Protein AF-A0A090VSS5-F1 (afdb_monomer_lite)

Organism: NCBI:txid1115515

pLDDT: mean 85.3, std 18.21, range [33.66, 98.56]

Secondary structure (DSSP, 8-state):
--------SSHHHHHHHHHHHHS-PPPPTTTS--PEE---EEEETTEEEEE-TT-TT-EEEEEEEEETT--TTT---BS-----EETTEEEE-TTT----SSEEEEEEEEEE-SS-SSPEEEEEEEEEETTEEEE-PPPTTTS---TT------

InterPro domains:
  IPR054657 Putative T6SS immunity periplasmic lipoprotein [NF045617] (17-127)
  IPR055903 Domain of unknown function DUF7480 [PF24295] (37-130)

Structure (mmCIF, N/CA/C/O backbone):
data_AF-A0A090VSS5-F1
#
_entry.id   AF-A0A090VSS5-F1
#
loop_
_atom_site.group_PDB
_atom_site.id
_atom_site.type_symbol
_atom_site.label_atom_id
_atom_site.label_alt_id
_atom_site.label_comp_id
_atom_site.label_asym_id
_atom_site.label_entity_id
_atom_site.label_seq_id
_atom_site.pdbx_PDB_ins_code
_atom_site.Cartn_x
_atom_site.Cartn_y
_atom_site.Cartn_z
_atom_site.occupancy
_atom_site.B_iso_or_equiv
_atom_site.auth_seq_id
_atom_site.auth_comp_id
_atom_site.auth_asym_id
_atom_site.auth_atom_id
_atom_site.pdbx_PDB_model_num
ATOM 1 N N . MET A 1 1 ? 67.300 35.639 -43.951 1.00 43.38 1 MET A N 1
ATOM 2 C CA . MET A 1 1 ? 65.989 36.208 -43.578 1.00 43.38 1 MET A CA 1
ATOM 3 C C . MET A 1 1 ? 64.921 35.545 -44.442 1.00 43.38 1 MET A C 1
ATOM 5 O O . MET A 1 1 ? 64.829 35.933 -45.590 1.00 43.38 1 MET A O 1
ATOM 9 N N . VAL A 1 2 ? 64.167 34.558 -43.935 1.00 33.66 2 VAL A N 1
ATOM 10 C CA . VAL A 1 2 ? 62.783 34.246 -44.367 1.00 33.66 2 VAL A CA 1
ATOM 11 C C . VAL A 1 2 ? 62.048 33.648 -43.161 1.00 33.66 2 VAL A C 1
ATOM 13 O O . VAL A 1 2 ? 62.623 32.926 -42.354 1.00 33.66 2 VAL A O 1
ATOM 16 N N . LYS A 1 3 ? 60.804 34.093 -43.022 1.00 40.03 3 LYS A N 1
ATOM 17 C CA . LYS A 1 3 ? 59.909 34.132 -41.865 1.00 40.03 3 LYS A CA 1
ATOM 18 C C . LYS A 1 3 ? 59.346 32.759 -41.470 1.00 40.03 3 LYS A C 1
ATOM 20 O O . LYS A 1 3 ? 58.927 31.987 -42.323 1.00 40.03 3 LYS A O 1
ATOM 25 N N . MET A 1 4 ? 59.250 32.535 -40.160 1.00 37.66 4 MET A N 1
ATOM 26 C CA . MET A 1 4 ? 58.529 31.434 -39.516 1.00 37.66 4 MET A CA 1
ATOM 27 C C . MET A 1 4 ? 57.018 31.607 -39.765 1.00 37.66 4 MET A C 1
ATOM 29 O O . MET A 1 4 ? 56.436 32.601 -39.329 1.00 37.66 4 MET A O 1
ATOM 33 N N . PHE A 1 5 ? 56.395 30.687 -40.508 1.00 43.25 5 P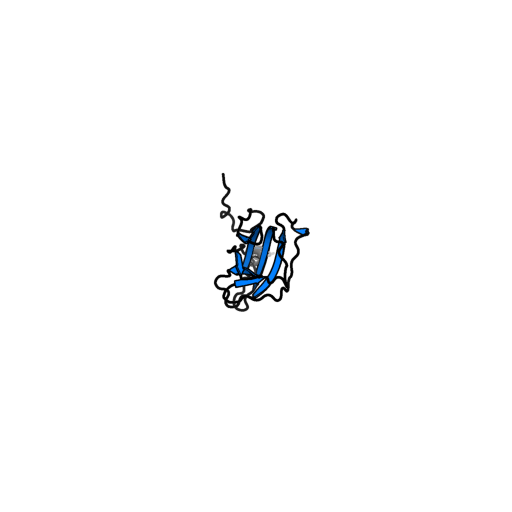HE A N 1
ATOM 34 C CA . PHE A 1 5 ? 54.950 30.697 -40.762 1.00 43.25 5 PHE A CA 1
ATOM 35 C C . PHE A 1 5 ? 54.195 30.099 -39.567 1.00 43.25 5 PHE A C 1
ATOM 37 O O . PHE A 1 5 ? 54.562 29.053 -39.036 1.00 43.25 5 PHE A O 1
ATOM 44 N N . GLY A 1 6 ? 53.162 30.818 -39.124 1.00 50.72 6 GLY A N 1
ATOM 45 C CA . GLY A 1 6 ? 52.419 30.561 -37.897 1.00 50.72 6 GLY A CA 1
ATOM 46 C C . GLY A 1 6 ? 51.646 29.246 -37.915 1.00 50.72 6 GLY A C 1
ATOM 47 O O . GLY A 1 6 ? 50.675 29.088 -38.647 1.00 50.72 6 GLY A O 1
ATOM 48 N N . PHE A 1 7 ? 52.035 28.338 -37.025 1.00 47.19 7 PHE A N 1
ATOM 49 C CA . PHE A 1 7 ? 51.292 27.129 -36.692 1.00 47.19 7 PHE A CA 1
ATOM 50 C C . PHE A 1 7 ? 50.519 27.378 -35.394 1.00 47.19 7 PHE A C 1
ATOM 52 O O . PHE A 1 7 ? 50.975 27.034 -34.305 1.00 47.19 7 PHE A O 1
ATOM 59 N N . ARG A 1 8 ? 49.402 28.110 -35.461 1.00 51.69 8 ARG A N 1
ATOM 60 C CA . ARG A 1 8 ? 48.679 28.477 -34.231 1.00 51.69 8 ARG A CA 1
ATOM 61 C C . ARG A 1 8 ? 47.185 28.726 -34.419 1.00 51.69 8 ARG A C 1
ATOM 63 O O . ARG A 1 8 ? 46.653 29.672 -33.860 1.00 51.69 8 ARG A O 1
ATOM 70 N N . MET A 1 9 ? 46.496 27.908 -35.217 1.00 49.00 9 MET A N 1
ATOM 71 C CA . MET A 1 9 ? 45.038 28.059 -35.362 1.00 49.00 9 MET A CA 1
ATOM 72 C C . MET A 1 9 ? 44.297 26.784 -35.793 1.00 49.00 9 MET A C 1
ATOM 74 O O . MET A 1 9 ? 43.292 26.865 -36.481 1.00 49.00 9 MET A O 1
ATOM 78 N N . PHE A 1 10 ? 44.782 25.598 -35.413 1.00 44.72 10 PHE A N 1
ATOM 79 C CA . PHE A 1 10 ? 44.081 24.334 -35.713 1.00 44.72 10 PHE A CA 1
ATOM 80 C C . PHE A 1 10 ? 43.834 23.436 -34.494 1.00 44.72 10 PHE A C 1
ATOM 82 O O . PHE A 1 10 ? 43.094 22.464 -34.595 1.00 44.72 10 PHE A O 1
ATOM 89 N N . TRP A 1 11 ? 44.389 23.766 -33.320 1.00 47.25 11 TRP A N 1
ATOM 90 C CA . TRP A 1 11 ? 44.297 22.883 -32.150 1.00 47.25 11 TRP A CA 1
ATOM 91 C C . TRP A 1 11 ? 43.066 23.136 -31.261 1.00 47.25 11 TRP A C 1
ATOM 93 O O . TRP A 1 11 ? 42.584 22.216 -30.607 1.00 47.25 11 TRP A O 1
ATOM 103 N N . SER A 1 12 ? 42.504 24.350 -31.273 1.00 49.34 12 SER A N 1
ATOM 104 C CA . SER A 1 12 ? 41.381 24.712 -30.389 1.00 49.34 12 SER A CA 1
ATOM 105 C C . SER A 1 12 ? 40.023 24.165 -30.843 1.00 49.34 12 SER A C 1
ATOM 107 O O . SER A 1 12 ? 39.148 23.946 -30.013 1.00 49.34 12 SER A O 1
ATOM 109 N N . VAL A 1 13 ? 39.833 23.910 -32.142 1.00 51.78 13 VAL A N 1
ATOM 110 C CA . VAL A 1 13 ? 38.540 23.438 -32.677 1.00 51.78 13 VAL A CA 1
ATOM 111 C C . VAL A 1 13 ? 38.329 21.945 -32.386 1.00 51.78 13 VAL A C 1
ATOM 113 O O . VAL A 1 13 ? 37.218 21.523 -32.078 1.00 51.78 13 VAL A O 1
ATOM 116 N N . VAL A 1 14 ? 39.406 21.152 -32.387 1.00 52.28 14 VAL A N 1
ATOM 117 C CA . VAL A 1 14 ? 39.350 19.699 -32.142 1.00 52.28 14 VAL A CA 1
ATOM 118 C C . VAL A 1 14 ? 39.067 19.380 -30.668 1.00 52.28 14 VAL A C 1
ATOM 120 O O . VAL A 1 14 ? 38.317 18.453 -30.373 1.00 52.28 14 VAL A O 1
ATOM 123 N N . PHE A 1 15 ? 39.583 20.185 -29.732 1.00 49.50 15 PHE A N 1
ATOM 124 C CA . PHE A 1 15 ? 39.301 20.016 -28.300 1.00 49.50 15 PHE A CA 1
ATOM 125 C C . PHE A 1 15 ? 37.869 20.408 -27.908 1.00 49.50 15 PHE A C 1
ATOM 127 O O . PHE A 1 15 ? 37.329 19.864 -26.947 1.00 49.50 15 PHE A O 1
ATOM 134 N N . SER A 1 16 ? 37.227 21.311 -28.657 1.00 53.56 16 SER A N 1
ATOM 135 C CA . SER A 1 16 ? 35.864 21.765 -28.354 1.00 53.56 16 SER A CA 1
ATOM 136 C C . SER A 1 16 ? 34.782 20.758 -28.765 1.00 53.56 16 SER A C 1
ATOM 138 O O . SER A 1 16 ? 33.715 20.745 -28.157 1.00 53.56 16 SER A O 1
ATOM 140 N N . GLY A 1 17 ? 35.034 19.909 -29.769 1.00 54.88 17 GLY A N 1
ATOM 141 C CA . GLY A 1 17 ? 34.061 18.911 -30.235 1.00 54.88 17 GLY A CA 1
ATOM 142 C C . GLY A 1 17 ? 33.892 17.712 -29.294 1.00 54.88 17 GLY A C 1
ATOM 143 O O . GLY A 1 17 ? 32.802 17.156 -29.194 1.00 54.88 17 GLY A O 1
ATOM 144 N N . ILE A 1 18 ? 34.945 17.338 -28.559 1.00 56.22 18 ILE A N 1
ATOM 145 C CA . ILE A 1 18 ? 34.942 16.158 -27.675 1.00 56.22 18 ILE A CA 1
ATOM 146 C C . ILE A 1 18 ? 34.137 16.411 -26.389 1.00 56.22 18 ILE A C 1
ATOM 148 O O . ILE A 1 18 ? 33.490 15.499 -25.884 1.00 56.22 18 ILE A O 1
ATOM 152 N N . PHE A 1 19 ? 34.098 17.653 -25.895 1.00 54.34 19 PHE A N 1
ATOM 153 C CA . PHE A 1 19 ? 33.397 18.003 -24.652 1.00 54.34 19 PHE A CA 1
ATOM 154 C C . PHE A 1 19 ? 31.863 17.997 -24.794 1.00 54.34 19 PHE A C 1
ATOM 156 O O . PHE A 1 19 ? 31.143 17.746 -23.829 1.00 54.34 19 PHE A O 1
ATOM 163 N N . LEU A 1 20 ? 31.347 18.226 -26.008 1.00 55.06 20 LEU A N 1
ATOM 164 C CA . LEU A 1 20 ? 29.905 18.203 -26.285 1.00 55.06 20 LEU A CA 1
ATOM 165 C C . LEU A 1 20 ? 29.325 16.778 -26.271 1.00 55.06 20 LEU A C 1
ATOM 167 O O . LEU A 1 20 ? 28.147 16.615 -25.976 1.00 55.06 20 LEU A O 1
ATOM 171 N N . LEU A 1 21 ? 30.147 15.752 -26.524 1.00 56.53 21 LEU A N 1
ATOM 172 C CA . LEU A 1 21 ? 29.729 14.344 -26.487 1.00 56.53 21 LEU A CA 1
ATOM 173 C C . LEU A 1 21 ? 29.812 13.722 -25.083 1.00 56.53 21 LEU A C 1
ATOM 175 O O . LEU A 1 21 ? 29.213 12.678 -24.846 1.00 56.53 21 LEU A O 1
ATOM 179 N N . THR A 1 22 ? 30.529 14.346 -24.142 1.00 59.41 22 THR A N 1
ATOM 180 C CA . THR A 1 22 ? 30.673 13.840 -22.764 1.00 59.41 22 THR A CA 1
ATOM 181 C C . THR A 1 22 ? 29.647 14.409 -21.782 1.00 59.41 22 THR A C 1
ATOM 183 O O . THR A 1 22 ? 29.577 13.943 -20.650 1.00 59.41 22 THR A O 1
ATOM 186 N N . LEU A 1 23 ? 28.862 15.418 -22.179 1.00 60.34 23 LEU A N 1
ATOM 187 C CA . LEU A 1 23 ? 27.902 16.093 -21.293 1.00 60.34 23 LEU A CA 1
ATOM 188 C C . LEU A 1 23 ? 26.465 15.559 -21.396 1.00 60.34 23 LEU A C 1
ATOM 190 O O . LEU A 1 23 ? 25.619 15.950 -20.594 1.00 60.34 23 LEU A O 1
ATOM 194 N N . THR A 1 24 ? 26.171 14.654 -22.332 1.00 67.31 24 THR A N 1
ATOM 195 C CA . THR A 1 24 ? 24.863 13.986 -22.410 1.00 67.31 24 THR A CA 1
ATOM 196 C C . THR A 1 24 ? 24.948 12.601 -21.771 1.00 67.31 24 THR A C 1
ATOM 198 O O . THR A 1 24 ? 25.157 11.600 -22.455 1.00 67.31 24 THR A O 1
ATOM 201 N N . GLY A 1 25 ? 24.820 12.533 -20.445 1.00 68.81 25 GLY A N 1
ATOM 202 C CA . GLY A 1 25 ? 24.606 11.260 -19.755 1.00 68.81 25 GLY A CA 1
ATOM 203 C C . GLY A 1 25 ? 23.185 10.760 -20.015 1.00 68.81 25 GLY A C 1
ATOM 204 O O . GLY A 1 25 ? 22.229 11.511 -19.828 1.00 68.81 25 GLY A O 1
ATOM 205 N N . CYS A 1 26 ? 23.026 9.512 -20.462 1.00 72.38 26 CYS A N 1
ATOM 206 C CA . CYS A 1 26 ? 21.710 8.874 -20.448 1.00 72.38 26 CYS A CA 1
ATOM 207 C C . CYS A 1 26 ? 21.310 8.640 -18.982 1.00 72.38 26 CYS A C 1
ATOM 209 O O . CYS A 1 26 ? 22.125 8.071 -18.251 1.00 72.38 26 CYS A O 1
ATOM 211 N N . PRO A 1 27 ? 20.107 9.057 -18.544 1.00 71.50 27 PRO A N 1
ATOM 212 C CA . PRO A 1 27 ? 19.649 8.812 -17.182 1.00 71.50 27 PRO A CA 1
ATOM 213 C C . PRO A 1 27 ? 19.681 7.310 -16.882 1.00 71.50 27 PRO A C 1
ATOM 215 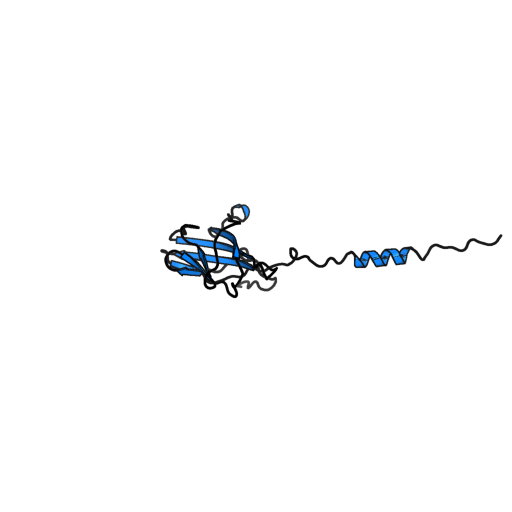O O . PRO A 1 27 ? 19.172 6.496 -17.662 1.00 71.50 27 PRO A O 1
ATOM 218 N N . GLY A 1 28 ? 20.315 6.950 -15.769 1.00 71.31 28 GLY A N 1
ATOM 219 C CA . GLY A 1 28 ? 20.399 5.574 -15.303 1.00 71.31 28 GLY A CA 1
ATOM 220 C C . GLY A 1 28 ? 19.057 5.073 -14.751 1.00 71.31 28 GLY A C 1
ATOM 221 O O . GLY A 1 28 ? 18.123 5.855 -14.564 1.00 71.31 28 GLY A O 1
ATOM 222 N N . PRO A 1 29 ? 18.943 3.773 -14.430 1.00 66.25 29 PRO A N 1
ATOM 223 C CA . PRO A 1 29 ? 17.724 3.184 -13.862 1.00 66.25 29 PRO A CA 1
ATOM 224 C C . PRO A 1 29 ? 17.213 3.857 -12.570 1.00 66.25 29 PRO A C 1
ATOM 226 O O . PRO A 1 29 ? 16.027 3.779 -12.275 1.00 66.25 29 PRO A O 1
ATOM 229 N N . GLY A 1 30 ? 18.071 4.566 -11.823 1.00 68.06 30 GLY A N 1
ATOM 230 C CA . GLY A 1 30 ? 17.683 5.336 -10.630 1.00 68.06 30 GLY A CA 1
ATOM 231 C C . GLY A 1 30 ? 17.216 6.773 -10.898 1.00 68.06 30 GLY A C 1
ATOM 232 O O . GLY A 1 30 ? 16.646 7.398 -10.007 1.00 68.06 30 GLY A O 1
ATOM 233 N N . ASP A 1 31 ? 17.426 7.286 -12.112 1.00 72.75 31 ASP A N 1
ATOM 234 C CA . ASP A 1 31 ? 17.086 8.665 -12.488 1.00 72.75 31 ASP A CA 1
ATOM 235 C C . ASP A 1 31 ? 15.661 8.772 -13.053 1.00 72.75 31 ASP A C 1
ATOM 237 O O . ASP A 1 31 ? 15.142 9.867 -13.285 1.00 72.75 31 ASP A O 1
ATOM 241 N N . ARG A 1 32 ? 15.011 7.627 -13.295 1.00 78.81 32 ARG A N 1
ATOM 242 C CA . ARG A 1 32 ? 13.646 7.562 -13.816 1.00 78.81 32 ARG A CA 1
ATOM 243 C C . ARG A 1 32 ? 12.642 7.771 -12.691 1.00 78.81 32 ARG A C 1
ATOM 245 O O . ARG A 1 32 ? 12.637 7.063 -11.686 1.00 78.81 32 ARG A O 1
ATOM 252 N N . PHE A 1 33 ? 11.747 8.733 -12.887 1.00 84.56 33 PHE A N 1
ATOM 253 C CA . PHE A 1 33 ? 10.585 8.884 -12.025 1.00 84.56 33 PHE A CA 1
ATOM 254 C C . PHE A 1 33 ? 9.623 7.714 -12.245 1.00 84.56 33 PHE A C 1
ATOM 256 O O . PHE A 1 33 ? 9.140 7.509 -13.357 1.00 84.56 33 PHE A O 1
ATOM 263 N N . ILE A 1 34 ? 9.317 6.991 -11.169 1.00 88.25 34 ILE A N 1
ATOM 264 C CA . ILE A 1 34 ? 8.340 5.903 -11.169 1.00 88.25 34 ILE A CA 1
ATOM 265 C C . ILE A 1 34 ? 7.106 6.398 -10.410 1.00 88.25 34 ILE A C 1
ATOM 267 O O . ILE A 1 34 ? 7.208 6.637 -9.199 1.00 88.25 34 ILE A O 1
ATOM 271 N N . PRO A 1 35 ? 5.963 6.598 -11.089 1.00 91.12 35 PRO A N 1
ATOM 272 C CA . PRO A 1 35 ? 4.742 7.034 -10.433 1.00 91.12 35 PRO A CA 1
ATOM 273 C C . PRO A 1 35 ? 4.222 5.959 -9.481 1.00 91.12 35 PRO A C 1
ATOM 275 O O . PRO A 1 35 ? 4.428 4.764 -9.678 1.00 91.12 35 PRO A O 1
ATOM 278 N N . HIS A 1 36 ? 3.514 6.401 -8.449 1.00 95.19 36 HIS A N 1
ATOM 279 C CA . HIS A 1 36 ? 2.814 5.496 -7.558 1.00 95.19 36 HIS A CA 1
ATOM 280 C C . HIS A 1 36 ? 1.548 4.963 -8.233 1.00 95.19 36 HIS A C 1
ATOM 282 O O . HIS A 1 36 ? 0.710 5.721 -8.727 1.00 95.19 36 HIS A O 1
ATOM 288 N N . GLU A 1 37 ? 1.385 3.651 -8.182 1.00 95.56 37 GLU A N 1
ATOM 289 C CA . GLU A 1 37 ? 0.141 2.955 -8.451 1.00 95.56 37 GLU A CA 1
ATOM 290 C C . GLU A 1 37 ? -0.780 3.017 -7.224 1.00 95.56 37 GLU A C 1
ATOM 292 O O . GLU A 1 37 ? -0.355 3.198 -6.079 1.00 95.56 37 GLU A O 1
ATOM 297 N N . THR A 1 38 ? -2.078 2.844 -7.455 1.00 96.06 38 THR A N 1
ATOM 298 C CA . THR A 1 38 ? -3.061 2.673 -6.385 1.00 96.06 38 THR A CA 1
ATOM 299 C C . THR A 1 38 ? -3.976 1.507 -6.717 1.00 96.06 38 THR A C 1
ATOM 301 O O . THR A 1 38 ? -4.133 1.141 -7.880 1.00 96.06 38 THR A O 1
ATOM 304 N N . THR A 1 39 ? -4.573 0.902 -5.696 1.00 96.94 39 THR A N 1
ATOM 305 C CA . THR A 1 39 ? -5.395 -0.296 -5.863 1.00 96.94 39 THR A CA 1
ATOM 306 C C . THR A 1 39 ? -6.511 -0.365 -4.828 1.00 96.94 39 THR A C 1
ATOM 308 O O . THR A 1 39 ? -6.517 0.351 -3.822 1.00 96.94 39 THR A O 1
ATOM 311 N N . SER A 1 40 ? -7.483 -1.237 -5.075 1.00 95.88 40 SER A N 1
ATOM 312 C CA . SER A 1 40 ? -8.560 -1.529 -4.138 1.00 95.88 40 SER A CA 1
ATOM 313 C C . SER A 1 40 ? -8.054 -2.338 -2.945 1.00 95.88 40 SER A C 1
ATOM 315 O O . SER A 1 40 ? -7.241 -3.254 -3.104 1.00 95.88 40 SER A O 1
ATOM 317 N N . VAL A 1 41 ? -8.605 -2.047 -1.770 1.00 97.56 41 VAL A N 1
ATOM 318 C CA . VAL A 1 41 ? -8.400 -2.827 -0.551 1.00 97.56 41 VAL A CA 1
ATOM 319 C C . VAL A 1 41 ? -9.654 -3.642 -0.237 1.00 97.56 41 VAL A C 1
ATOM 321 O O . VAL A 1 41 ? -10.777 -3.200 -0.465 1.00 97.56 41 VAL A O 1
ATOM 324 N N . SER A 1 42 ? -9.468 -4.850 0.284 1.00 96.75 42 SER A N 1
ATOM 325 C CA . SER A 1 42 ? -10.554 -5.730 0.717 1.00 96.75 42 SER A CA 1
ATOM 326 C C . SER A 1 42 ? -10.179 -6.473 1.992 1.00 96.75 42 SER A C 1
ATOM 328 O O . SER A 1 42 ? -9.000 -6.688 2.276 1.00 96.75 42 SER A O 1
ATOM 330 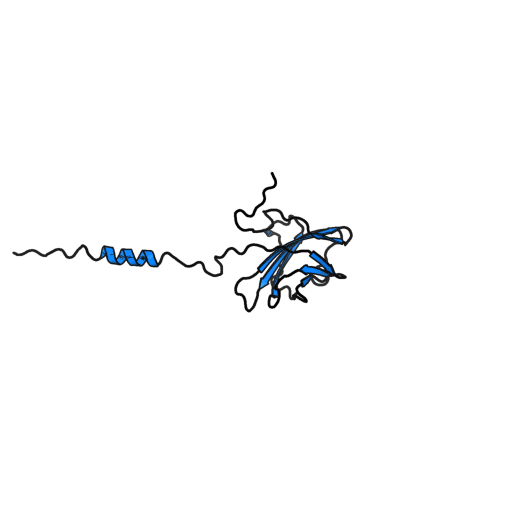N N . LYS A 1 43 ? -11.184 -6.905 2.753 1.00 96.31 43 LYS A N 1
ATOM 331 C CA . LYS A 1 43 ? -11.000 -7.814 3.884 1.00 96.31 43 LYS A CA 1
ATOM 332 C C . LYS A 1 43 ? -11.259 -9.249 3.432 1.00 96.31 43 LYS A C 1
ATOM 334 O O . LYS A 1 43 ? -12.301 -9.531 2.848 1.00 96.31 43 LYS A O 1
ATOM 339 N N . GLN A 1 44 ? -10.326 -10.157 3.707 1.00 95.31 44 GLN A N 1
ATOM 340 C CA . GLN A 1 44 ? -10.471 -11.591 3.439 1.00 95.31 44 GLN A CA 1
ATOM 341 C C . GLN A 1 44 ? -10.214 -12.368 4.728 1.00 95.31 44 GLN A C 1
ATOM 343 O O . GLN A 1 44 ? -9.076 -12.547 5.166 1.00 95.31 44 GLN A O 1
ATOM 348 N N . GLY A 1 45 ? -11.301 -12.777 5.385 1.00 93.94 45 GLY A N 1
ATOM 349 C CA . GLY A 1 45 ? -11.240 -13.306 6.745 1.00 93.94 45 GLY A CA 1
ATOM 350 C C . GLY A 1 45 ? -10.686 -12.254 7.711 1.00 93.94 45 GLY A C 1
ATOM 351 O O . GLY A 1 45 ? -11.309 -11.216 7.929 1.00 93.94 45 GLY A O 1
ATOM 352 N N . LYS A 1 46 ? -9.508 -12.523 8.286 1.00 94.56 46 LYS A N 1
ATOM 353 C CA . LYS A 1 46 ? -8.794 -11.586 9.173 1.00 94.56 46 LYS A CA 1
ATOM 354 C C . LYS A 1 46 ? -7.707 -10.772 8.463 1.00 94.56 46 LYS A C 1
ATOM 356 O O . LYS A 1 46 ? -7.110 -9.907 9.093 1.00 94.56 46 LYS A O 1
ATOM 361 N N . ASN A 1 47 ? -7.445 -11.049 7.189 1.00 97.44 47 ASN A N 1
ATOM 362 C CA . ASN A 1 47 ? -6.394 -10.384 6.430 1.00 97.44 47 ASN A CA 1
ATOM 363 C C . ASN A 1 47 ? -6.952 -9.148 5.723 1.00 97.44 47 ASN A C 1
ATOM 365 O O . ASN A 1 47 ? -8.103 -9.147 5.273 1.00 97.44 47 ASN A O 1
ATOM 369 N N . ILE A 1 48 ? -6.113 -8.128 5.567 1.00 98.12 48 ILE A N 1
ATOM 370 C CA . ILE A 1 48 ? -6.383 -6.994 4.678 1.00 98.12 48 ILE A CA 1
ATOM 371 C C . ILE A 1 48 ? -5.571 -7.196 3.404 1.00 98.12 48 ILE A C 1
ATOM 373 O O . ILE A 1 48 ? -4.355 -7.350 3.469 1.00 98.12 48 ILE A O 1
ATOM 377 N N . CYS A 1 49 ? -6.240 -7.232 2.256 1.00 98.19 49 CYS A N 1
ATOM 378 C CA . CYS A 1 49 ? -5.643 -7.605 0.981 1.00 98.19 49 CYS A CA 1
ATOM 379 C C . CYS A 1 49 ? -5.756 -6.490 -0.058 1.00 98.19 49 CYS A C 1
ATOM 381 O O . CYS A 1 49 ? -6.804 -5.854 -0.190 1.00 98.19 49 CYS A O 1
ATOM 383 N N . PHE A 1 50 ? -4.694 -6.334 -0.839 1.00 98.25 50 PHE A N 1
ATOM 384 C CA . PHE A 1 50 ? -4.558 -5.384 -1.937 1.00 98.25 50 PHE A CA 1
ATOM 385 C C . PHE A 1 50 ? -4.472 -6.147 -3.249 1.00 98.25 50 PHE A C 1
ATOM 387 O O . PHE A 1 50 ? -3.719 -7.117 -3.345 1.00 98.25 50 PHE A O 1
ATOM 394 N N . ASN A 1 51 ? -5.225 -5.713 -4.255 1.00 97.19 51 ASN A N 1
ATOM 395 C CA . ASN A 1 51 ? -5.141 -6.323 -5.578 1.00 97.19 51 ASN A CA 1
ATOM 396 C C . ASN A 1 51 ? -3.874 -5.847 -6.297 1.00 97.19 51 ASN A C 1
ATOM 398 O O . ASN A 1 51 ? -3.589 -4.652 -6.332 1.00 97.19 51 ASN A O 1
ATOM 402 N N . VAL A 1 52 ? -3.149 -6.773 -6.909 1.00 96.00 52 VAL A N 1
ATOM 403 C CA . VAL A 1 52 ? -1.959 -6.501 -7.712 1.00 96.00 52 VAL A CA 1
ATOM 404 C C . VAL A 1 52 ? -2.202 -7.096 -9.093 1.00 96.00 52 VAL A C 1
ATOM 406 O O . VAL A 1 52 ? -2.203 -8.314 -9.275 1.00 96.00 52 VAL A O 1
ATOM 409 N N . THR A 1 53 ? -2.453 -6.233 -10.073 1.00 93.75 53 THR A N 1
ATOM 410 C CA . THR A 1 53 ? -2.541 -6.648 -11.477 1.00 93.75 53 THR A CA 1
ATOM 411 C C . THR A 1 53 ? -1.168 -7.093 -11.961 1.00 93.75 53 THR A C 1
ATOM 413 O O . THR A 1 53 ? -0.161 -6.545 -11.518 1.00 93.75 53 THR A O 1
ATOM 416 N N . ASP A 1 54 ? -1.113 -8.093 -12.840 1.00 91.69 54 ASP A N 1
ATOM 417 C CA . ASP A 1 54 ? 0.134 -8.568 -13.462 1.00 91.69 54 ASP A CA 1
ATOM 418 C C . ASP A 1 54 ? 1.245 -8.923 -12.451 1.00 91.69 54 ASP A C 1
ATOM 420 O O . ASP A 1 54 ? 2.420 -8.628 -12.634 1.00 91.69 54 ASP A O 1
ATOM 424 N N . ALA A 1 55 ? 0.872 -9.569 -11.343 1.00 90.00 55 ALA A N 1
ATOM 425 C CA . ALA A 1 55 ? 1.758 -9.812 -10.201 1.00 90.00 55 ALA A CA 1
ATOM 426 C C . ALA A 1 55 ? 2.782 -10.956 -10.361 1.00 90.00 55 ALA A C 1
ATOM 428 O O . ALA A 1 55 ? 3.423 -11.338 -9.387 1.00 90.00 55 ALA A O 1
ATOM 429 N N . GLN A 1 56 ? 2.888 -11.558 -11.545 1.00 84.94 56 GLN A N 1
ATOM 430 C CA . GLN A 1 56 ? 3.348 -12.942 -11.749 1.00 84.94 56 GLN A CA 1
ATOM 431 C C . GLN A 1 56 ? 4.686 -13.296 -11.087 1.00 84.94 56 GLN A C 1
ATOM 433 O O . GLN A 1 56 ? 4.817 -14.387 -10.538 1.00 84.94 56 GLN A O 1
ATOM 438 N N . ASP A 1 57 ? 5.676 -12.413 -11.133 1.00 91.62 57 ASP A N 1
ATOM 439 C CA . ASP A 1 57 ? 6.976 -12.637 -10.499 1.00 91.62 57 ASP A CA 1
ATOM 440 C C . ASP A 1 57 ? 7.393 -11.514 -9.541 1.00 91.62 57 ASP A C 1
ATOM 442 O O . ASP A 1 57 ? 8.511 -11.517 -9.023 1.00 91.62 57 ASP A O 1
ATOM 446 N N . TYR A 1 58 ? 6.469 -10.597 -9.265 1.00 95.69 58 TYR A N 1
ATOM 447 C CA . TYR A 1 58 ? 6.666 -9.523 -8.310 1.00 95.69 58 TYR A CA 1
ATOM 448 C C . TYR A 1 58 ? 6.638 -10.053 -6.875 1.00 95.69 58 TYR A C 1
ATOM 450 O O . TYR A 1 58 ? 5.807 -10.885 -6.510 1.00 95.69 58 TYR A O 1
ATOM 458 N N . GLN A 1 59 ? 7.540 -9.540 -6.042 1.00 96.06 59 GLN A N 1
ATOM 459 C CA . GLN A 1 59 ? 7.608 -9.826 -4.613 1.00 96.06 59 GLN A CA 1
ATOM 460 C C . GLN A 1 59 ? 7.705 -8.521 -3.815 1.00 96.06 59 GLN A C 1
ATOM 462 O O . GLN A 1 59 ? 8.369 -7.587 -4.273 1.00 96.06 59 GLN A O 1
ATOM 467 N N . PRO A 1 60 ? 7.077 -8.434 -2.629 1.00 97.12 60 PRO A N 1
ATOM 468 C CA . PRO A 1 60 ? 7.215 -7.274 -1.756 1.00 97.12 60 PRO A CA 1
ATOM 469 C C . PRO A 1 60 ? 8.665 -7.104 -1.295 1.00 97.12 60 PRO A C 1
ATOM 471 O O . PRO A 1 60 ? 9.228 -7.995 -0.659 1.00 97.12 60 PRO A O 1
ATOM 474 N N . ALA A 1 61 ? 9.258 -5.956 -1.610 1.00 97.19 61 ALA A N 1
ATOM 475 C CA . ALA A 1 61 ? 10.578 -5.560 -1.128 1.00 97.19 61 ALA A CA 1
ATOM 476 C C . ALA A 1 61 ? 10.472 -4.753 0.165 1.00 97.19 61 ALA A C 1
ATOM 478 O O . ALA A 1 61 ? 11.252 -4.959 1.089 1.00 97.19 61 ALA A O 1
ATOM 479 N N . ASP A 1 62 ? 9.478 -3.871 0.250 1.00 97.44 62 ASP A N 1
ATOM 480 C CA . ASP A 1 62 ? 9.189 -3.105 1.451 1.00 97.44 62 ASP A CA 1
ATOM 481 C C . ASP A 1 62 ? 7.685 -2.908 1.653 1.00 97.44 62 ASP A C 1
ATOM 483 O O . ASP A 1 62 ? 6.867 -3.144 0.758 1.00 97.44 62 ASP A O 1
ATOM 487 N N . ILE A 1 63 ? 7.327 -2.512 2.871 1.00 98.56 63 ILE A N 1
ATOM 488 C CA . ILE A 1 63 ? 5.986 -2.051 3.203 1.00 98.56 63 ILE A CA 1
ATOM 489 C C . ILE A 1 63 ? 6.026 -1.092 4.394 1.00 98.56 63 ILE A C 1
ATOM 491 O O . ILE A 1 63 ? 6.678 -1.356 5.403 1.00 98.56 63 ILE A O 1
ATOM 495 N N . GLY A 1 64 ? 5.291 0.007 4.294 1.00 98.31 64 GLY A N 1
ATOM 496 C CA . GLY A 1 64 ? 4.989 0.929 5.379 1.00 98.31 64 GLY A CA 1
ATOM 497 C C . GLY A 1 64 ? 3.488 0.958 5.637 1.00 98.31 64 GLY A C 1
ATOM 498 O O . GLY A 1 64 ? 2.692 1.065 4.704 1.00 98.31 64 GLY A O 1
ATOM 499 N N . ILE A 1 65 ? 3.089 0.866 6.905 1.00 98.44 65 ILE A N 1
ATOM 500 C CA . ILE A 1 65 ? 1.687 0.935 7.336 1.00 98.44 65 ILE A CA 1
ATOM 501 C C . ILE A 1 65 ? 1.594 2.013 8.404 1.00 98.44 65 ILE A C 1
ATOM 503 O O . ILE A 1 65 ? 1.897 1.781 9.572 1.00 98.44 65 ILE A O 1
ATOM 507 N N . ASN A 1 66 ? 1.180 3.208 7.998 1.00 98.44 66 ASN A N 1
ATOM 508 C CA . ASN A 1 66 ? 1.238 4.383 8.857 1.00 98.44 66 ASN A CA 1
ATOM 509 C C . ASN A 1 66 ? -0.153 5.008 9.002 1.00 98.44 66 ASN A C 1
ATOM 511 O O . ASN A 1 66 ? -0.881 5.090 8.008 1.00 98.44 66 ASN A O 1
ATOM 515 N N . PRO A 1 67 ? -0.563 5.467 10.199 1.00 98.19 67 PRO A N 1
ATOM 516 C CA . PRO A 1 67 ? -1.755 6.295 10.335 1.00 98.19 67 PRO A CA 1
ATOM 517 C C . PRO A 1 67 ? -1.725 7.489 9.369 1.00 98.19 67 PRO A C 1
ATOM 519 O O . PRO A 1 67 ? -0.677 8.056 9.056 1.00 98.19 67 PRO A O 1
ATOM 522 N N . ARG A 1 68 ? -2.889 7.898 8.864 1.00 97.94 68 ARG A N 1
ATOM 523 C CA . ARG A 1 68 ? -2.964 9.064 7.983 1.00 97.94 68 ARG A CA 1
ATOM 524 C C . ARG A 1 68 ? -2.502 10.309 8.739 1.00 97.94 68 ARG A C 1
ATOM 526 O O . ARG A 1 68 ? -2.997 10.590 9.825 1.00 97.94 68 ARG A O 1
ATOM 533 N N . GLY A 1 69 ? -1.609 11.077 8.121 1.00 96.50 69 GLY A N 1
ATOM 534 C CA . GLY A 1 69 ? -1.038 12.283 8.717 1.00 96.50 69 GLY A CA 1
ATOM 535 C C . GLY A 1 69 ? 0.267 12.054 9.480 1.00 96.50 69 GLY A C 1
ATOM 536 O O . GLY A 1 69 ? 0.837 13.039 9.942 1.00 96.50 69 GLY A O 1
ATOM 537 N N . THR A 1 70 ? 0.772 10.814 9.568 1.00 97.56 70 THR A N 1
ATOM 538 C CA . THR A 1 70 ? 2.120 10.552 10.093 1.00 97.56 70 THR A CA 1
ATOM 539 C C . THR A 1 70 ? 3.155 11.386 9.323 1.00 97.56 70 THR A C 1
ATOM 541 O O . THR A 1 70 ? 3.226 11.282 8.090 1.00 97.56 70 THR A O 1
ATOM 544 N N . PRO A 1 71 ? 3.952 12.228 10.008 1.00 95.94 71 PRO A N 1
ATOM 545 C CA . PRO A 1 71 ? 5.006 13.013 9.377 1.00 95.94 71 PRO A CA 1
ATOM 546 C C . PRO A 1 71 ? 6.000 12.132 8.617 1.00 95.94 71 PRO A C 1
ATOM 548 O O . PRO A 1 71 ? 6.340 11.041 9.061 1.00 95.94 71 PRO A O 1
ATOM 551 N N . ALA A 1 72 ? 6.535 12.620 7.494 1.00 91.12 72 ALA A N 1
ATOM 552 C CA . ALA A 1 72 ? 7.411 11.823 6.625 1.00 91.12 72 ALA A CA 1
ATOM 553 C C . ALA A 1 72 ? 8.636 11.223 7.346 1.00 91.12 72 ALA A C 1
ATOM 555 O O . ALA A 1 72 ? 9.076 10.139 6.988 1.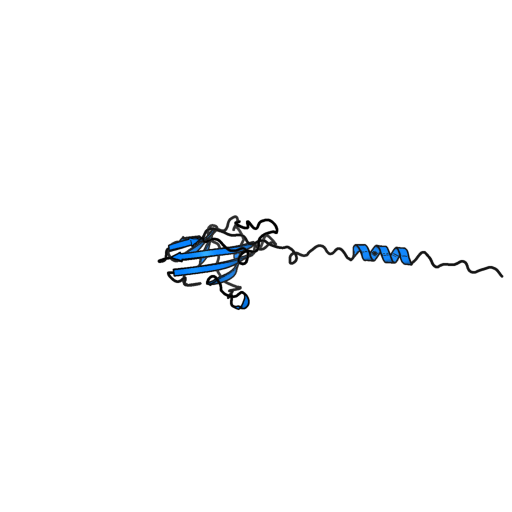00 91.12 72 ALA A O 1
ATOM 556 N N . LYS A 1 73 ? 9.165 11.912 8.367 1.00 93.75 73 LYS A N 1
ATOM 557 C CA . LYS A 1 73 ? 10.314 11.453 9.169 1.00 93.75 73 LYS A CA 1
ATOM 558 C C . LYS A 1 73 ? 9.958 10.400 10.224 1.00 93.75 73 LYS A C 1
ATOM 560 O O . LYS A 1 73 ? 10.859 9.783 10.773 1.00 93.75 73 LYS A O 1
ATOM 565 N N . GLU A 1 74 ? 8.674 10.246 10.528 1.00 97.00 74 GLU A N 1
ATOM 566 C CA . GLU A 1 74 ? 8.143 9.337 11.550 1.00 97.00 74 GLU A CA 1
ATOM 567 C C . GLU A 1 74 ? 7.478 8.104 10.931 1.00 97.00 74 GLU A C 1
ATOM 569 O O . GLU A 1 74 ? 7.013 7.228 11.655 1.00 97.00 74 GLU A O 1
ATOM 574 N N . LYS A 1 75 ? 7.405 8.039 9.596 1.00 96.06 75 LYS A N 1
ATOM 575 C CA . LYS A 1 75 ? 6.897 6.862 8.901 1.00 96.06 75 LYS A CA 1
ATOM 576 C C . LYS A 1 75 ? 7.812 5.673 9.169 1.00 96.06 75 LYS A C 1
ATOM 578 O O . LYS A 1 75 ? 9.022 5.767 8.969 1.00 96.06 75 LYS A O 1
ATOM 583 N N . ASP A 1 76 ? 7.206 4.560 9.553 1.00 96.19 76 ASP A N 1
ATOM 584 C CA . ASP A 1 76 ? 7.898 3.292 9.736 1.00 96.19 76 ASP A CA 1
ATOM 585 C C . ASP A 1 76 ? 7.735 2.404 8.498 1.00 96.19 76 ASP A C 1
ATOM 587 O O . ASP A 1 76 ? 6.668 2.375 7.868 1.00 96.19 76 ASP A O 1
ATOM 591 N N . PHE A 1 77 ? 8.813 1.702 8.151 1.00 97.12 77 PHE A N 1
ATOM 592 C CA . PHE A 1 77 ? 8.905 0.839 6.980 1.00 97.12 77 PHE A CA 1
ATOM 593 C C . PHE A 1 77 ? 9.635 -0.452 7.334 1.00 97.12 77 PHE A C 1
ATOM 595 O O . PHE A 1 77 ? 10.747 -0.445 7.860 1.00 97.12 77 PHE A O 1
ATOM 602 N N . ASN A 1 78 ? 9.033 -1.576 6.960 1.00 97.69 78 ASN A N 1
ATOM 603 C CA . ASN A 1 78 ? 9.691 -2.867 6.970 1.00 97.69 78 ASN A CA 1
ATOM 604 C C . ASN A 1 78 ? 10.289 -3.138 5.582 1.00 97.69 78 ASN A C 1
ATOM 606 O O . ASN A 1 78 ? 9.552 -3.403 4.636 1.00 97.69 78 ASN A O 1
ATOM 610 N N . PHE A 1 79 ? 11.619 -3.101 5.482 1.00 97.06 79 PHE A N 1
ATOM 611 C CA . PHE A 1 79 ? 12.386 -3.325 4.245 1.00 97.06 79 PHE A CA 1
ATOM 612 C C . PHE A 1 79 ? 12.667 -4.805 3.930 1.00 97.06 79 PHE A C 1
ATOM 614 O O . PHE A 1 79 ? 13.484 -5.119 3.069 1.00 97.06 79 PHE A O 1
ATOM 621 N N . SER A 1 80 ? 12.066 -5.728 4.681 1.00 96.00 80 SER A N 1
ATOM 622 C CA . SER A 1 80 ? 12.111 -7.163 4.404 1.00 96.00 80 SER A CA 1
ATOM 623 C C . SER A 1 80 ? 10.872 -7.835 5.008 1.00 96.00 80 SER A C 1
ATOM 625 O O . SER A 1 80 ? 10.956 -8.538 6.020 1.00 96.00 80 SER A O 1
ATOM 627 N N . PRO A 1 81 ? 9.678 -7.586 4.440 1.00 96.25 81 PRO A N 1
ATOM 628 C CA . PRO A 1 81 ? 8.428 -7.944 5.099 1.00 96.25 81 PRO A CA 1
ATOM 629 C C . PRO A 1 81 ? 8.157 -9.450 5.160 1.00 96.25 81 PRO A C 1
ATOM 631 O O . PRO A 1 81 ? 7.289 -9.879 5.916 1.00 96.25 81 PRO A O 1
ATOM 634 N N . GLY A 1 82 ? 8.841 -10.264 4.349 1.00 95.38 82 GLY A N 1
ATOM 635 C CA . GLY A 1 82 ? 8.573 -11.705 4.256 1.00 95.38 82 GLY A CA 1
ATOM 636 C C . GLY A 1 82 ? 7.145 -12.043 3.798 1.00 95.38 82 GLY A C 1
ATOM 637 O O . GLY A 1 82 ? 6.720 -13.193 3.898 1.00 95.38 82 GLY A O 1
ATOM 638 N N . LEU A 1 83 ? 6.395 -11.047 3.316 1.00 97.00 83 LEU A N 1
ATOM 639 C CA . LEU A 1 83 ? 5.083 -11.214 2.706 1.00 97.00 83 LEU A CA 1
ATOM 640 C C . LEU A 1 83 ? 5.249 -11.718 1.272 1.00 97.00 83 LEU A C 1
ATOM 642 O O . LEU A 1 83 ? 6.270 -11.490 0.629 1.00 97.00 83 LEU A O 1
ATOM 646 N N . THR A 1 84 ? 4.219 -12.381 0.762 1.00 96.31 84 THR A N 1
ATOM 647 C CA . THR A 1 84 ? 4.187 -12.894 -0.610 1.00 96.31 84 THR A CA 1
ATOM 648 C C . THR A 1 84 ? 2.901 -12.464 -1.290 1.00 96.31 84 THR A C 1
ATOM 650 O O . THR A 1 84 ? 1.893 -12.180 -0.635 1.00 96.31 84 THR A O 1
ATOM 653 N N . ILE A 1 85 ? 2.945 -12.404 -2.618 1.00 96.19 85 ILE A N 1
ATOM 654 C CA . ILE A 1 85 ? 1.749 -12.212 -3.427 1.00 96.19 85 ILE A CA 1
ATOM 655 C C . ILE A 1 85 ? 1.205 -13.584 -3.807 1.00 96.19 85 ILE A C 1
ATOM 657 O O . ILE A 1 85 ? 1.920 -14.404 -4.380 1.00 96.19 85 ILE A O 1
ATOM 661 N N . VAL A 1 86 ? -0.065 -13.821 -3.492 1.00 94.19 86 VAL A N 1
ATOM 662 C CA . VAL A 1 86 ? -0.778 -15.065 -3.803 1.00 94.19 86 VAL A CA 1
ATOM 663 C C . VAL A 1 86 ? -2.056 -14.700 -4.546 1.00 94.19 86 VAL A C 1
ATOM 665 O O . VAL A 1 86 ? -2.768 -13.785 -4.136 1.00 94.19 86 VAL A O 1
ATOM 668 N N . ASP A 1 87 ? -2.316 -15.370 -5.670 1.00 93.25 87 ASP A N 1
ATOM 669 C CA . ASP A 1 87 ? -3.496 -15.147 -6.519 1.00 93.25 87 ASP A CA 1
ATOM 670 C C . ASP A 1 87 ? -3.725 -13.670 -6.891 1.00 93.25 87 ASP A C 1
ATOM 672 O O . ASP A 1 87 ? -4.844 -13.156 -6.853 1.00 93.25 87 ASP A O 1
ATOM 676 N N . GLY A 1 88 ? -2.635 -12.965 -7.218 1.00 95.44 88 GLY A N 1
ATOM 677 C CA . GLY A 1 88 ? -2.675 -11.548 -7.588 1.00 95.44 88 GLY A CA 1
ATOM 678 C C . GLY A 1 88 ? -3.013 -10.614 -6.425 1.00 95.44 88 GLY A C 1
ATOM 679 O O . GLY A 1 88 ? -3.526 -9.520 -6.652 1.00 95.44 88 GLY A O 1
ATOM 680 N N . LYS A 1 89 ? -2.781 -11.031 -5.173 1.00 96.75 89 LYS A N 1
ATOM 681 C CA . LYS A 1 89 ? -3.071 -10.216 -3.989 1.00 96.75 89 LYS A CA 1
ATOM 682 C C . LYS A 1 89 ? -1.934 -10.216 -2.982 1.00 96.75 89 LYS A C 1
ATOM 684 O O . LYS A 1 89 ? -1.415 -11.265 -2.609 1.00 96.75 89 LYS A O 1
ATOM 689 N N . LEU A 1 90 ? -1.608 -9.028 -2.486 1.00 98.00 90 LEU A N 1
ATOM 690 C CA . LEU A 1 90 ? -0.779 -8.857 -1.299 1.00 98.00 90 LEU A CA 1
ATOM 691 C C . LEU A 1 90 ? -1.701 -8.815 -0.083 1.00 98.00 90 LEU A C 1
ATOM 693 O O . LEU A 1 90 ? -2.489 -7.882 0.054 1.00 98.00 90 LEU A O 1
ATOM 697 N N . CYS A 1 91 ? -1.629 -9.815 0.790 1.00 97.94 91 CYS A N 1
ATOM 698 C CA . CYS A 1 91 ? -2.452 -9.878 1.995 1.00 97.94 91 CYS A CA 1
ATOM 699 C C . CYS A 1 91 ? -1.603 -9.676 3.248 1.00 97.94 91 CYS A C 1
ATOM 701 O O . CYS A 1 91 ? -0.600 -10.356 3.444 1.00 97.94 91 CYS A O 1
ATOM 703 N N . ILE A 1 92 ? -2.048 -8.774 4.118 1.00 98.25 92 ILE A N 1
ATOM 704 C CA . ILE A 1 92 ? -1.431 -8.485 5.408 1.00 98.25 92 ILE A CA 1
ATOM 705 C C . ILE A 1 92 ? -2.172 -9.280 6.487 1.00 98.25 92 ILE A C 1
ATOM 707 O O . ILE A 1 92 ? -3.337 -8.970 6.773 1.00 98.25 92 ILE A O 1
ATOM 711 N N . PRO A 1 93 ? -1.546 -10.313 7.078 1.00 97.88 93 PRO A N 1
ATOM 712 C CA . PRO A 1 93 ? -2.140 -11.041 8.186 1.00 97.88 93 PRO A CA 1
ATOM 713 C C . PRO A 1 93 ? -1.994 -10.267 9.509 1.00 97.88 93 PRO A C 1
ATOM 715 O O . PRO A 1 93 ? -1.030 -9.517 9.679 1.00 97.88 93 PRO A O 1
ATOM 718 N N . PRO A 1 94 ? -2.864 -10.513 10.509 1.00 97.06 94 PRO A N 1
ATOM 719 C CA . PRO A 1 94 ? -2.746 -9.902 11.838 1.00 97.06 94 PRO A CA 1
ATOM 720 C C . PRO A 1 94 ? -1.431 -10.205 12.568 1.00 97.06 94 PRO A C 1
ATOM 722 O O . PRO A 1 94 ? -1.057 -9.467 13.472 1.00 97.06 94 PRO A O 1
ATOM 725 N N . SER A 1 95 ? -0.742 -11.292 12.199 1.00 96.94 95 SER A N 1
ATOM 726 C CA . SER A 1 95 ? 0.589 -11.634 12.715 1.00 96.94 95 SER A CA 1
ATOM 727 C C . SER A 1 95 ? 1.696 -10.727 12.173 1.00 96.94 95 SER A C 1
ATOM 729 O O . SER A 1 95 ? 2.762 -10.666 12.773 1.00 96.94 95 SER A O 1
ATOM 731 N N . PHE A 1 96 ? 1.458 -10.062 11.039 1.00 97.88 96 PHE A N 1
ATOM 732 C CA . PHE A 1 96 ? 2.360 -9.066 10.468 1.00 97.88 96 PHE A CA 1
ATOM 733 C C . PHE A 1 96 ? 2.017 -7.666 10.985 1.00 97.88 96 PHE A C 1
ATOM 735 O O . PHE A 1 96 ? 2.887 -6.960 11.482 1.00 97.88 96 PHE A O 1
ATOM 742 N N . TYR A 1 97 ? 0.742 -7.273 10.896 1.00 97.50 97 TYR A N 1
ATOM 743 C CA . TYR A 1 97 ? 0.259 -5.998 11.421 1.00 97.50 97 TYR A CA 1
ATOM 744 C C . TYR A 1 97 ? -1.191 -6.119 11.883 1.00 97.50 97 TYR A C 1
ATOM 746 O O . TYR A 1 97 ? -2.070 -6.542 11.127 1.00 97.50 97 TYR A O 1
ATOM 754 N N . HIS A 1 98 ? -1.450 -5.714 13.124 1.00 96.44 98 HIS A N 1
ATOM 755 C CA . HIS A 1 98 ? -2.790 -5.712 13.689 1.00 96.44 98 HIS A CA 1
ATOM 756 C C . HIS A 1 98 ? -3.456 -4.351 13.476 1.00 96.44 98 HIS A C 1
ATOM 758 O O . HIS A 1 98 ? -3.210 -3.397 14.213 1.00 96.44 98 HIS A O 1
ATOM 764 N N . PHE A 1 99 ? -4.311 -4.267 12.460 1.00 96.44 99 PHE A N 1
ATOM 765 C CA . PHE A 1 99 ? -5.105 -3.070 12.226 1.00 96.44 99 PHE A CA 1
ATOM 766 C C . PHE A 1 99 ? -6.168 -2.885 13.322 1.00 96.44 99 PHE A C 1
ATOM 768 O O . PHE A 1 99 ? -6.888 -3.841 13.617 1.00 96.44 99 PHE A O 1
ATOM 775 N N . PRO A 1 100 ? -6.323 -1.677 13.893 1.00 96.12 100 PRO A N 1
ATOM 776 C CA . PRO A 1 100 ? -7.408 -1.398 14.825 1.00 96.12 100 PRO A CA 1
ATOM 777 C C . PRO A 1 100 ? -8.764 -1.381 14.109 1.00 96.12 100 PRO A C 1
ATOM 779 O O . PRO A 1 100 ? -8.852 -1.089 12.916 1.00 96.12 100 PRO A O 1
ATOM 782 N N . ASP A 1 101 ? -9.843 -1.596 14.867 1.00 95.62 101 ASP A N 1
ATOM 783 C CA . ASP A 1 101 ? -11.216 -1.639 14.335 1.00 95.62 101 ASP A CA 1
ATOM 784 C C . ASP A 1 101 ? -11.714 -0.302 13.768 1.00 95.62 101 ASP A C 1
ATOM 786 O O . ASP A 1 101 ? -12.751 -0.252 13.102 1.00 95.62 101 ASP A O 1
ATOM 790 N N . ASN A 1 102 ? -10.995 0.789 14.034 1.00 97.81 102 ASN A N 1
ATOM 791 C CA . ASN A 1 102 ? -11.271 2.110 13.495 1.00 97.81 102 ASN A CA 1
ATOM 792 C C . ASN A 1 102 ? -9.962 2.839 13.190 1.00 97.81 102 ASN A C 1
ATOM 794 O O . ASN A 1 102 ? -9.039 2.839 14.003 1.00 97.81 102 ASN A O 1
ATOM 798 N N . GLY A 1 103 ? -9.900 3.510 12.043 1.00 97.75 103 GLY A N 1
ATOM 799 C CA . GLY A 1 103 ? -8.748 4.329 11.684 1.00 97.75 103 GLY A CA 1
ATOM 800 C C . GLY A 1 103 ? -8.629 4.586 10.191 1.00 97.75 103 GLY A C 1
ATOM 801 O O . GLY A 1 103 ? -9.401 4.081 9.376 1.00 97.75 103 GLY A O 1
ATOM 802 N N . ARG A 1 104 ? -7.647 5.407 9.829 1.00 98.50 104 ARG A N 1
ATOM 803 C CA . ARG A 1 104 ? -7.260 5.660 8.440 1.00 98.50 104 ARG A CA 1
ATOM 804 C C . ARG A 1 104 ? -5.757 5.516 8.345 1.00 98.50 104 ARG A C 1
ATOM 806 O O . ARG A 1 104 ? -5.045 6.142 9.124 1.00 98.50 104 ARG A O 1
ATOM 813 N N . PHE A 1 105 ? -5.309 4.732 7.382 1.00 98.56 105 PHE A N 1
ATOM 814 C CA . PHE A 1 105 ? -3.914 4.383 7.180 1.00 98.56 105 PHE A CA 1
ATOM 815 C C . PHE A 1 105 ? -3.508 4.682 5.744 1.00 98.56 105 PHE A C 1
ATOM 817 O O . PHE A 1 105 ? -4.320 4.584 4.821 1.00 98.56 105 PHE A O 1
ATOM 824 N N . ILE A 1 106 ? -2.247 5.048 5.573 1.00 98.38 106 ILE A N 1
ATOM 825 C CA . ILE A 1 106 ? -1.565 5.094 4.291 1.00 98.38 106 ILE A CA 1
ATOM 826 C C . ILE A 1 106 ? -0.651 3.875 4.263 1.00 98.38 106 ILE A C 1
ATOM 828 O O . ILE A 1 106 ? 0.238 3.741 5.107 1.00 98.38 106 ILE A O 1
ATOM 832 N N . VAL A 1 107 ? -0.940 2.962 3.339 1.00 98.44 107 VAL A N 1
ATOM 833 C CA . VAL A 1 107 ? -0.138 1.761 3.110 1.00 98.44 107 VAL A CA 1
ATOM 834 C C . VAL A 1 107 ? 0.684 1.982 1.854 1.00 98.44 107 VAL A C 1
ATOM 836 O O . VAL A 1 107 ? 0.126 2.195 0.778 1.00 98.44 107 VAL A O 1
ATOM 839 N N . GLU A 1 108 ? 1.999 1.958 2.012 1.00 98.25 108 GLU A N 1
ATOM 840 C CA . GLU A 1 108 ? 2.986 2.164 0.955 1.00 98.25 108 GLU A CA 1
ATOM 841 C C . GLU A 1 108 ? 3.767 0.862 0.796 1.00 98.25 108 GLU A C 1
ATOM 843 O O . GLU A 1 108 ? 4.159 0.282 1.802 1.00 98.25 108 GLU A O 1
ATOM 848 N N . TYR A 1 109 ? 3.968 0.366 -0.420 1.00 98.12 109 TYR A N 1
ATOM 849 C CA . TYR A 1 109 ? 4.797 -0.824 -0.636 1.00 98.12 109 TYR A CA 1
ATOM 850 C C . TYR A 1 109 ? 5.446 -0.825 -2.010 1.00 98.12 109 TYR A C 1
ATOM 852 O O . TYR A 1 109 ? 4.853 -0.378 -2.995 1.00 98.12 109 TYR A O 1
ATOM 860 N N . ILE A 1 110 ? 6.658 -1.364 -2.075 1.00 97.12 110 ILE A N 1
ATOM 861 C CA . ILE A 1 110 ? 7.400 -1.582 -3.309 1.00 97.12 110 ILE A CA 1
ATOM 862 C C . ILE A 1 110 ? 7.392 -3.066 -3.653 1.00 97.12 110 ILE A C 1
ATOM 864 O O . ILE A 1 110 ? 7.692 -3.926 -2.823 1.00 97.12 110 ILE A O 1
ATOM 868 N N . LEU A 1 111 ? 7.085 -3.358 -4.913 1.00 97.12 111 LEU A N 1
ATOM 869 C CA . LEU A 1 111 ? 7.222 -4.678 -5.501 1.00 97.12 111 LEU A CA 1
ATOM 870 C C . LEU A 1 111 ? 8.413 -4.699 -6.457 1.00 97.12 111 LEU A C 1
ATOM 872 O O . LEU A 1 111 ? 8.537 -3.830 -7.321 1.00 97.12 111 LEU A O 1
ATOM 876 N N . ILE A 1 112 ? 9.253 -5.721 -6.329 1.00 95.62 112 ILE A N 1
ATOM 877 C CA . ILE A 1 112 ? 10.383 -5.979 -7.227 1.00 95.62 112 ILE A CA 1
ATOM 878 C C . ILE A 1 112 ? 10.156 -7.275 -7.994 1.00 95.62 112 ILE A C 1
ATOM 880 O O . ILE A 1 112 ? 9.635 -8.245 -7.444 1.00 95.62 112 ILE A O 1
ATOM 884 N N . SER A 1 113 ? 10.546 -7.282 -9.259 1.00 94.06 113 SER A N 1
ATOM 885 C CA . SER A 1 113 ? 10.493 -8.442 -10.140 1.00 94.06 113 SER A CA 1
ATOM 886 C C . SER A 1 113 ? 11.913 -8.968 -10.361 1.00 94.06 113 SER A C 1
ATOM 888 O O . SER A 1 113 ? 12.895 -8.251 -10.176 1.00 94.06 113 SER A O 1
ATOM 890 N N . LYS A 1 114 ? 12.044 -10.253 -10.706 1.00 91.06 114 LYS A N 1
ATOM 891 C CA . LYS A 1 114 ? 13.335 -10.812 -11.151 1.00 91.06 114 LYS A CA 1
ATOM 892 C C . LYS A 1 114 ? 13.500 -10.730 -12.667 1.00 91.06 114 LYS A C 1
ATOM 894 O O . LYS A 1 114 ? 14.586 -11.016 -13.163 1.00 91.06 114 LYS A O 1
ATOM 899 N N . LYS A 1 115 ? 12.417 -10.440 -13.389 1.00 91.31 115 LYS A N 1
ATOM 900 C CA . LYS A 1 115 ? 12.368 -10.368 -14.852 1.00 91.31 115 LYS A CA 1
ATOM 901 C C . LYS A 1 115 ? 12.224 -8.939 -15.363 1.00 91.31 115 LYS A C 1
ATOM 903 O O . LYS A 1 115 ? 12.628 -8.685 -16.491 1.00 91.31 115 LYS A O 1
ATOM 908 N N . ASP A 1 116 ? 11.632 -8.060 -14.563 1.00 86.38 116 ASP A N 1
ATOM 909 C CA 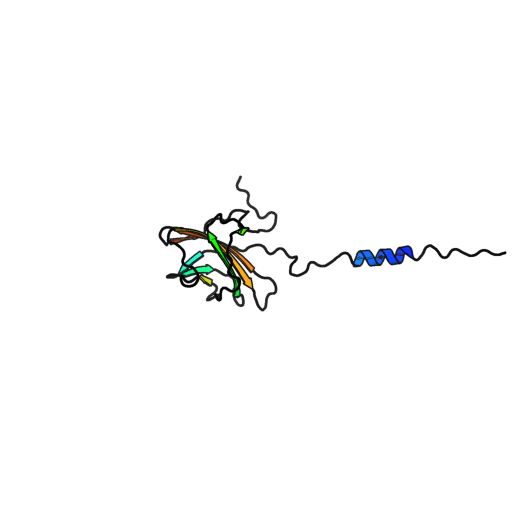. ASP A 1 116 ? 11.466 -6.640 -14.846 1.00 86.38 116 ASP A CA 1
ATOM 910 C C . ASP A 1 116 ? 12.393 -5.821 -13.941 1.00 86.38 116 ASP A C 1
ATOM 912 O O . ASP A 1 116 ? 12.431 -6.023 -12.723 1.00 86.38 116 ASP A O 1
ATOM 916 N N . ASP A 1 117 ? 13.146 -4.913 -14.557 1.00 84.50 117 ASP A N 1
ATOM 917 C CA . ASP A 1 117 ? 14.088 -4.030 -13.873 1.00 84.50 117 ASP A CA 1
ATOM 918 C C . ASP A 1 117 ? 13.373 -2.855 -13.179 1.00 84.50 117 ASP A C 1
ATOM 920 O O . ASP A 1 117 ? 13.946 -2.236 -12.278 1.00 84.50 117 ASP A O 1
ATOM 924 N N . GLU A 1 118 ? 12.134 -2.526 -13.571 1.00 88.88 118 GLU A N 1
ATOM 925 C CA . GLU A 1 118 ? 11.384 -1.411 -12.993 1.00 88.88 118 GLU A CA 1
ATOM 926 C C . GLU A 1 118 ? 10.545 -1.863 -11.777 1.00 88.88 118 GLU A C 1
ATOM 928 O O . GLU A 1 118 ? 9.619 -2.678 -11.894 1.00 88.88 118 GLU A O 1
ATOM 933 N N . PRO A 1 119 ? 10.834 -1.337 -10.567 1.00 92.94 119 PRO A N 1
ATOM 934 C CA . PRO A 1 119 ? 10.029 -1.630 -9.392 1.00 92.94 119 PRO A CA 1
ATOM 935 C C . PRO A 1 119 ? 8.667 -0.946 -9.494 1.00 92.94 119 PRO A C 1
ATOM 937 O O . PRO A 1 119 ? 8.547 0.174 -9.987 1.00 92.94 119 PRO A O 1
ATOM 940 N N . ARG A 1 120 ? 7.643 -1.573 -8.921 1.00 95.12 120 ARG A N 1
ATOM 941 C CA . ARG A 1 120 ? 6.297 -0.997 -8.843 1.00 95.12 120 ARG A CA 1
ATOM 942 C C . ARG A 1 120 ? 6.051 -0.453 -7.451 1.00 95.12 120 ARG A C 1
ATOM 944 O O . ARG A 1 120 ? 6.225 -1.169 -6.467 1.00 95.12 120 ARG A O 1
ATOM 951 N N . LYS A 1 121 ? 5.658 0.814 -7.356 1.00 96.19 121 LYS A N 1
ATOM 952 C CA . LYS A 1 121 ? 5.432 1.502 -6.080 1.00 96.19 121 LYS A CA 1
ATOM 953 C C . LYS A 1 121 ? 3.945 1.712 -5.885 1.00 96.19 121 LYS A C 1
ATOM 955 O O . LYS A 1 121 ? 3.316 2.347 -6.720 1.00 96.19 121 LYS A O 1
ATOM 960 N N . PHE A 1 122 ? 3.389 1.235 -4.786 1.00 97.75 122 PHE A N 1
ATOM 961 C CA . PHE A 1 122 ? 1.974 1.384 -4.479 1.00 97.75 122 PHE A CA 1
ATOM 962 C C . PHE A 1 122 ? 1.762 2.308 -3.294 1.00 97.75 122 PHE A C 1
ATOM 964 O O . PHE A 1 122 ? 2.492 2.236 -2.307 1.00 97.75 122 PHE A O 1
ATOM 971 N N . VAL A 1 123 ? 0.702 3.116 -3.365 1.00 98.06 123 VAL A N 1
ATOM 972 C CA . VAL A 1 123 ? 0.145 3.823 -2.209 1.00 98.06 123 VAL A CA 1
ATOM 973 C C . VAL A 1 123 ? -1.363 3.633 -2.166 1.00 98.06 123 VAL A C 1
ATOM 975 O O . VAL A 1 123 ? -2.077 3.864 -3.147 1.00 98.06 123 VAL A O 1
ATOM 978 N N . VAL A 1 124 ? -1.865 3.213 -1.007 1.00 98.38 124 VAL A N 1
ATOM 979 C CA . VAL A 1 124 ? -3.279 2.900 -0.802 1.00 98.38 124 VAL A CA 1
ATOM 980 C C . VAL A 1 124 ? -3.790 3.557 0.474 1.00 98.38 124 VAL A C 1
ATOM 982 O O . VAL A 1 124 ? -3.227 3.384 1.554 1.00 98.38 124 VAL A O 1
ATOM 985 N N . GLY A 1 125 ? -4.895 4.294 0.356 1.00 98.38 125 GLY A N 1
ATOM 986 C CA . GLY A 1 125 ? -5.641 4.802 1.504 1.00 98.38 125 GLY A CA 1
ATOM 987 C C . GLY A 1 125 ? -6.559 3.718 2.056 1.00 98.38 125 GLY A C 1
ATOM 988 O O . GLY A 1 125 ? -7.555 3.380 1.415 1.00 98.38 125 GLY A O 1
ATOM 989 N N . VAL A 1 126 ? -6.238 3.190 3.237 1.00 98.56 126 VAL A N 1
ATOM 990 C CA . VAL A 1 126 ? -6.986 2.116 3.906 1.00 98.56 126 VAL A CA 1
ATOM 991 C C . VAL A 1 126 ? -7.760 2.687 5.083 1.00 98.56 126 VAL A C 1
ATOM 993 O O . VAL A 1 126 ? -7.191 3.077 6.102 1.00 98.56 126 VAL A O 1
ATOM 996 N N . GLY A 1 127 ? -9.075 2.775 4.935 1.00 98.25 127 GLY A N 1
ATOM 997 C CA . GLY A 1 127 ? -9.989 3.139 6.004 1.00 98.25 127 GLY A CA 1
ATOM 998 C C . GLY A 1 127 ? -10.553 1.899 6.678 1.00 98.25 127 GLY A C 1
ATOM 999 O O . GLY A 1 127 ? -10.875 0.919 6.009 1.00 98.25 127 GLY A O 1
ATOM 1000 N N . ILE A 1 128 ? -10.698 1.961 7.999 1.00 98.19 128 ILE A N 1
ATOM 1001 C CA . ILE A 1 128 ? -11.376 0.938 8.789 1.00 98.19 128 ILE A CA 1
ATOM 1002 C C . ILE A 1 128 ? -12.419 1.624 9.658 1.00 98.19 128 ILE A C 1
ATOM 1004 O O . ILE A 1 128 ? -12.136 2.643 10.296 1.00 98.19 128 ILE A O 1
ATOM 1008 N N . LYS A 1 129 ? -13.642 1.099 9.639 1.00 97.56 129 LYS A N 1
ATOM 1009 C CA . LYS A 1 129 ? -14.748 1.583 10.462 1.00 97.56 129 LYS A CA 1
ATOM 1010 C C . LYS A 1 129 ? -15.550 0.393 10.963 1.00 97.56 129 LYS A C 1
ATOM 1012 O O . LYS A 1 129 ? -16.126 -0.329 10.158 1.00 97.56 129 LYS A O 1
ATOM 1017 N N . ASN A 1 130 ? -15.602 0.205 12.278 1.00 95.31 130 ASN A N 1
ATOM 1018 C CA . ASN A 1 130 ? -16.236 -0.954 12.915 1.00 95.31 130 ASN A CA 1
ATOM 1019 C C . ASN A 1 130 ? -15.760 -2.297 12.322 1.00 95.31 130 ASN A C 1
ATOM 1021 O O . ASN A 1 130 ? -16.558 -3.199 12.085 1.00 95.31 130 ASN A O 1
ATOM 1025 N N . GLY A 1 131 ? -14.462 -2.404 12.024 1.00 93.19 131 GLY A N 1
ATOM 1026 C CA . GLY A 1 131 ? -13.853 -3.601 11.439 1.00 93.19 131 GLY A CA 1
ATOM 1027 C C . GLY A 1 131 ? -14.111 -3.817 9.940 1.00 93.19 131 GLY A C 1
ATOM 1028 O O . GLY A 1 131 ? -13.530 -4.748 9.372 1.00 93.19 131 GLY A O 1
ATOM 1029 N N . GLU A 1 132 ? -14.928 -2.979 9.295 1.00 96.19 132 GLU A N 1
ATOM 1030 C CA . GLU A 1 132 ? -15.131 -2.962 7.842 1.00 96.19 132 GLU A CA 1
ATOM 1031 C C . GLU A 1 132 ? -14.056 -2.123 7.153 1.00 96.19 132 GLU A C 1
ATOM 1033 O O . GLU A 1 132 ? -13.696 -1.046 7.633 1.00 96.19 132 GLU A O 1
ATOM 1038 N N . VAL A 1 133 ? -13.554 -2.612 6.017 1.00 97.81 133 VAL A N 1
ATOM 1039 C CA . VAL A 1 133 ? -12.420 -2.019 5.296 1.00 97.81 133 VAL A CA 1
ATOM 1040 C C . VAL A 1 133 ? -12.904 -1.330 4.024 1.00 97.81 133 VAL A C 1
ATOM 1042 O O . VAL A 1 133 ? -13.698 -1.893 3.275 1.00 97.81 133 VAL A O 1
ATOM 1045 N N . TYR A 1 134 ? -12.409 -0.122 3.760 1.00 98.00 134 TYR A N 1
ATOM 1046 C CA . TYR A 1 134 ? -12.762 0.661 2.577 1.00 98.00 134 TYR A CA 1
ATOM 1047 C C . TYR A 1 134 ? -11.574 1.476 2.055 1.00 98.00 134 TYR A C 1
ATOM 1049 O O . TYR A 1 134 ? -10.682 1.868 2.808 1.00 98.00 134 TYR A O 1
ATOM 1057 N N . ASN A 1 135 ? -11.578 1.773 0.757 1.00 98.00 135 ASN A N 1
ATOM 1058 C CA . ASN A 1 135 ? -10.653 2.736 0.167 1.00 98.00 135 ASN A CA 1
ATOM 1059 C C . ASN A 1 135 ? -11.095 4.173 0.469 1.00 98.00 135 ASN A C 1
ATOM 1061 O O . ASN A 1 135 ? -12.285 4.484 0.432 1.00 98.00 135 ASN A O 1
ATOM 1065 N N . PHE A 1 136 ? -10.144 5.081 0.674 1.00 97.12 136 PHE A N 1
ATOM 1066 C CA . PHE A 1 136 ? -10.413 6.521 0.687 1.00 97.12 136 PHE A CA 1
ATOM 1067 C C . PHE A 1 136 ? -9.458 7.272 -0.255 1.00 97.12 136 PHE A C 1
ATOM 1069 O O . PHE A 1 136 ? -8.358 6.782 -0.515 1.00 97.12 136 PHE A O 1
ATOM 1076 N N . PRO A 1 137 ? -9.831 8.470 -0.746 1.00 95.75 137 PRO A N 1
ATOM 1077 C CA . PRO A 1 137 ? -8.994 9.219 -1.678 1.00 95.75 137 PRO A CA 1
ATOM 1078 C C . PRO A 1 137 ? -7.720 9.767 -1.019 1.00 95.75 137 PRO A C 1
ATOM 1080 O O . PRO A 1 137 ? -7.757 10.398 0.047 1.00 95.75 137 PRO A O 1
ATOM 1083 N N . LEU A 1 138 ? -6.597 9.545 -1.699 1.00 95.62 138 LEU A N 1
ATOM 1084 C CA . LEU A 1 138 ? -5.290 10.112 -1.375 1.00 95.62 138 LEU A CA 1
ATOM 1085 C C . LEU A 1 138 ? -5.221 11.576 -1.826 1.00 95.62 138 LEU A C 1
ATOM 1087 O O . LEU A 1 138 ? -5.747 11.931 -2.879 1.00 95.62 138 LEU A O 1
ATOM 1091 N N . THR A 1 139 ? -4.555 12.411 -1.036 1.00 93.62 139 THR A N 1
ATOM 1092 C CA . THR A 1 139 ? -4.177 13.777 -1.420 1.00 93.62 139 THR A CA 1
ATOM 1093 C C . THR A 1 139 ? -2.953 13.765 -2.332 1.00 93.62 139 THR A C 1
ATOM 1095 O O . THR A 1 139 ? -2.178 12.810 -2.327 1.00 93.62 139 THR A O 1
ATOM 1098 N N . ASP A 1 140 ? -2.700 14.867 -3.036 1.00 89.88 140 ASP A N 1
ATOM 1099 C CA . ASP A 1 140 ? -1.520 15.005 -3.907 1.00 89.88 140 ASP A CA 1
ATOM 1100 C C . ASP A 1 140 ? -0.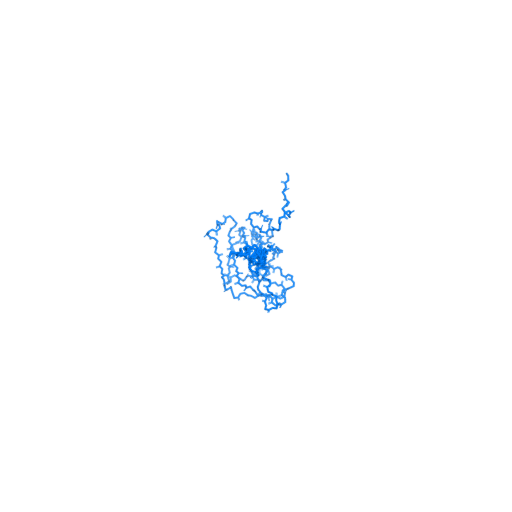185 14.980 -3.150 1.00 89.88 140 ASP A C 1
ATOM 1102 O O . ASP A 1 140 ? 0.869 14.787 -3.746 1.00 89.88 140 ASP A O 1
ATOM 1106 N N . ARG A 1 141 ? -0.213 15.152 -1.822 1.00 89.44 141 ARG A N 1
ATOM 1107 C CA . ARG A 1 141 ? 0.972 15.004 -0.962 1.00 89.44 141 ARG A CA 1
ATOM 1108 C C . ARG A 1 141 ? 1.223 13.560 -0.535 1.00 89.44 141 ARG A C 1
ATOM 1110 O O . ARG A 1 141 ? 2.295 13.263 -0.018 1.00 89.44 141 ARG A O 1
ATOM 1117 N N . GLU A 1 142 ? 0.238 12.682 -0.702 1.00 93.69 142 GLU A N 1
ATOM 1118 C CA . GLU A 1 142 ? 0.309 11.276 -0.295 1.00 93.69 142 GLU A CA 1
ATOM 1119 C C . GLU A 1 142 ? 0.677 10.353 -1.463 1.00 93.69 142 GLU A C 1
ATOM 1121 O O . GLU A 1 142 ? 1.131 9.240 -1.225 1.00 93.69 142 GLU A O 1
ATOM 1126 N N . ILE A 1 143 ? 0.513 10.789 -2.715 1.00 93.50 143 ILE A N 1
ATOM 1127 C CA . ILE A 1 143 ? 0.773 9.963 -3.897 1.00 93.50 143 ILE A CA 1
ATOM 1128 C C . ILE A 1 143 ? 1.578 10.729 -4.949 1.00 93.50 143 ILE A C 1
ATOM 1130 O O . ILE A 1 143 ? 1.180 11.798 -5.403 1.00 93.50 143 ILE A O 1
ATOM 1134 N N . ALA A 1 144 ? 2.712 10.161 -5.363 1.00 90.88 144 ALA A N 1
ATOM 1135 C CA . ALA A 1 144 ? 3.527 10.714 -6.432 1.00 90.88 144 ALA A CA 1
ATOM 1136 C C . ALA A 1 144 ? 2.920 10.331 -7.786 1.00 90.88 144 ALA A C 1
ATOM 1138 O O . ALA A 1 144 ? 2.859 9.153 -8.135 1.00 90.88 144 ALA A O 1
ATOM 1139 N N . ARG A 1 145 ? 2.473 11.321 -8.559 1.00 86.94 145 ARG A N 1
ATOM 1140 C CA . ARG A 1 145 ? 1.902 11.121 -9.897 1.00 86.94 145 ARG A CA 1
ATOM 1141 C C . ARG A 1 145 ? 2.690 11.909 -10.947 1.00 86.94 145 ARG A C 1
ATOM 1143 O O . ARG A 1 145 ? 3.359 12.878 -10.583 1.00 86.94 145 ARG A O 1
ATOM 1150 N N . PRO A 1 146 ? 2.611 11.543 -12.240 1.00 83.00 146 PRO A N 1
ATOM 1151 C CA . PRO A 1 146 ? 3.228 12.330 -13.302 1.00 83.00 146 PRO A CA 1
ATOM 1152 C C . PRO A 1 146 ? 2.694 13.768 -13.318 1.00 83.00 146 PRO A C 1
ATOM 1154 O O . PRO A 1 146 ? 1.512 14.006 -13.047 1.00 83.00 146 PRO A O 1
ATOM 1157 N N . TYR A 1 147 ? 3.542 14.733 -13.670 1.00 69.12 147 TYR A N 1
ATOM 1158 C CA . TYR A 1 147 ? 3.123 16.128 -13.823 1.00 69.12 147 TYR A CA 1
ATOM 1159 C C . TYR A 1 147 ? 1.935 16.250 -14.793 1.00 69.12 147 TYR A C 1
ATOM 1161 O O . TYR A 1 147 ? 1.912 15.612 -15.842 1.00 69.12 147 TYR A O 1
ATOM 1169 N N . GLY A 1 148 ? 0.933 17.057 -14.425 1.00 68.88 148 GLY A N 1
ATOM 1170 C CA . GLY A 1 148 ? -0.287 17.263 -15.221 1.00 68.88 148 GLY A CA 1
ATOM 1171 C C . GLY A 1 148 ? -1.410 16.243 -14.991 1.00 68.88 148 GLY A C 1
ATOM 1172 O O . GLY A 1 148 ? -2.502 16.428 -15.514 1.00 68.88 148 GLY A O 1
ATOM 1173 N N . SER A 1 149 ? -1.187 15.202 -14.181 1.00 67.81 149 SER A N 1
ATOM 1174 C CA . SER A 1 149 ? -2.235 14.235 -13.793 1.00 67.81 149 SER A CA 1
ATOM 1175 C C . SER A 1 149 ? -2.979 14.599 -12.498 1.00 67.81 149 SER A C 1
ATOM 1177 O O . SER A 1 149 ? -3.896 13.891 -12.082 1.00 67.81 149 SER A O 1
ATOM 1179 N N . ILE A 1 150 ? -2.585 15.699 -11.849 1.00 66.06 150 ILE A N 1
ATOM 1180 C CA . ILE A 1 150 ? -3.241 16.213 -10.646 1.00 66.06 150 ILE A CA 1
ATOM 1181 C C . ILE A 1 150 ? -4.573 16.839 -11.060 1.00 66.06 150 ILE A C 1
ATOM 1183 O O . ILE A 1 150 ? -4.594 17.876 -11.722 1.00 66.06 150 ILE A O 1
ATOM 1187 N N . GLN A 1 151 ? -5.683 16.222 -10.659 1.00 62.25 151 GLN A N 1
ATOM 1188 C CA . GLN A 1 151 ? -6.987 16.869 -10.736 1.00 62.25 151 GLN A CA 1
ATOM 1189 C C . GLN A 1 151 ? -7.160 17.740 -9.495 1.00 62.25 151 GLN A C 1
ATOM 1191 O O . GLN A 1 151 ? -7.505 17.248 -8.423 1.00 62.25 151 GLN A O 1
ATOM 1196 N N . VAL A 1 152 ? -6.875 19.034 -9.636 1.00 55.16 152 VAL A N 1
ATOM 1197 C CA . VAL A 1 152 ? -7.251 20.028 -8.630 1.00 55.16 152 VAL A CA 1
ATOM 1198 C C . VAL A 1 152 ? -8.773 20.132 -8.687 1.00 55.16 152 VAL A C 1
ATOM 1200 O O . VAL A 1 152 ? -9.306 20.542 -9.715 1.00 55.16 152 VAL A O 1
ATOM 1203 N N . SER A 1 153 ? -9.482 19.706 -7.636 1.00 52.66 153 SER A N 1
ATOM 1204 C CA . SER A 1 153 ? -10.901 20.052 -7.542 1.00 52.66 153 SER A CA 1
ATOM 1205 C C . SER A 1 153 ? -10.988 21.558 -7.313 1.00 52.66 153 SER A C 1
ATOM 1207 O O . SER A 1 153 ? -10.456 22.044 -6.311 1.00 52.66 153 SER A O 1
ATOM 1209 N N . GLU A 1 154 ? -11.594 22.263 -8.262 1.00 39.38 154 GLU A N 1
ATOM 1210 C CA . GLU A 1 154 ? -11.978 23.674 -8.141 1.00 39.38 154 GLU A CA 1
ATOM 1211 C C . GLU A 1 154 ? -12.971 23.890 -6.988 1.00 39.38 154 GLU A C 1
ATOM 1213 O O . GLU A 1 154 ? -13.822 22.994 -6.759 1.00 39.38 154 GLU A O 1
#

Sequence (154 aa):
MVKMFGFRMFWSVVFSGIFLLTLTGCPGPGDRFIPHETTSVSKQGKNICFNVTDAQDYQPADIGINPRGTPAKEKDFNFSPGLTIVDGKLCIPPSFYHFPDNGRFIVEYILISKKDDEPRKFVVGVGIKNGEVYNFPLTDREIARPYGSIQVSE

Foldseek 3Di:
DDDDDDPPDDPVVVVVVVVVVVPDDDDDLVRDDAWADEFWWADDPQKIKTAAPPCVFKFWQKKWKAFPPQDPVRTDMDRHQVFGQDPRMTIDHVVSPNDDQFGWIWMWIWIDGPVDPHIHIYIWIWGHHRNGIGTDDDDCVSTGDPPPPDDDDD

Radius of gyration: 25.73 Å; chains: 1; bounding box: 82×51×59 Å